Protein AF-A0A431PQ21-F1 (afdb_monomer_lite)

Radius of gyration: 21.69 Å; chains: 1; bounding box: 50×65×36 Å

pLDDT: mean 80.47, std 21.59, range [37.47, 98.25]

Sequence (126 aa):
MAEKSHTPTRRAALACLAATPVAGLPALAGAVAGQSPVALAIARHMTAKAAIEEYPGDDDLPEHLVDAESGALIELAQTPCADDAEFFTKLNYMIRDHKRAFGPFWASTGAEEILTAAELHLRGGA

Foldseek 3Di:
DDDDDDDDDPPVVPPVPPPDPPPDDPPPPCPPPDDAQLNVLLVQLVVLVVVQVPPPDPDDDDPVSVCSNVVSLLSNLQREDPDVVSLVVSLVSLLVVLCVVQPPCSVVDDSVSSVSSVVRDVVVDD

Secondary structure (DSSP, 8-state):
---------GGGGGSSSS-S-------S----TT--HHHHHHHHHHHHHHHHHT---SSPPPHHHHHHHHHHHHHHHHSPPSSHHHHHHHHHHHHHHHHHHHGGGTTTS--HHHHHHHHHHHHT--

Structure (mmCIF, N/CA/C/O backbone):
data_AF-A0A431PQ21-F1
#
_entry.id   AF-A0A431PQ21-F1
#
loop_
_atom_site.group_PDB
_atom_site.id
_atom_site.type_symbol
_atom_site.label_atom_id
_atom_site.label_alt_id
_atom_site.label_comp_id
_atom_site.label_asym_id
_atom_site.label_entity_id
_atom_site.label_seq_id
_atom_site.pdbx_PDB_ins_code
_atom_site.Cartn_x
_atom_site.Cartn_y
_atom_site.Cartn_z
_atom_site.occupancy
_atom_site.B_iso_or_equiv
_atom_site.auth_seq_id
_atom_site.auth_comp_id
_atom_site.auth_asym_id
_atom_site.auth_atom_id
_atom_site.pdbx_PDB_model_num
ATOM 1 N N . MET A 1 1 ? 31.939 -55.516 12.578 1.00 44.66 1 MET A N 1
ATOM 2 C CA . MET A 1 1 ? 31.466 -54.182 12.998 1.00 44.66 1 MET A CA 1
ATOM 3 C C . MET A 1 1 ? 32.067 -53.140 12.069 1.00 44.66 1 MET A C 1
ATOM 5 O O . MET A 1 1 ? 33.273 -52.957 12.107 1.00 44.66 1 MET A O 1
ATOM 9 N N . ALA A 1 2 ? 31.245 -52.552 11.199 1.00 39.22 2 ALA A N 1
ATOM 10 C CA . ALA A 1 2 ? 31.508 -51.317 10.456 1.00 39.22 2 ALA A CA 1
ATOM 11 C C . ALA A 1 2 ? 30.175 -50.902 9.810 1.00 39.22 2 ALA A C 1
ATOM 13 O O . ALA A 1 2 ? 29.736 -51.501 8.829 1.00 39.22 2 ALA A O 1
ATOM 14 N N . GLU A 1 3 ? 29.489 -49.953 10.436 1.00 39.16 3 GLU A N 1
ATOM 15 C CA . GLU A 1 3 ? 28.202 -49.415 10.001 1.00 39.16 3 GLU A CA 1
ATOM 16 C C . GLU A 1 3 ? 28.455 -48.361 8.912 1.00 39.16 3 GLU A C 1
ATOM 18 O O . GLU A 1 3 ? 29.202 -47.404 9.120 1.00 39.16 3 GLU A O 1
ATOM 23 N N . LYS A 1 4 ? 27.910 -48.569 7.708 1.00 44.44 4 LYS A N 1
ATOM 24 C CA . LYS A 1 4 ? 28.032 -47.613 6.600 1.00 44.44 4 LYS A CA 1
ATOM 25 C C . LYS A 1 4 ? 26.944 -46.551 6.749 1.00 44.44 4 LYS A C 1
ATOM 27 O O . LYS A 1 4 ? 25.771 -46.824 6.519 1.00 44.44 4 LYS A O 1
ATOM 32 N N . SER A 1 5 ? 27.356 -45.343 7.124 1.00 48.12 5 SER A N 1
ATOM 33 C CA . SER A 1 5 ? 26.510 -44.148 7.136 1.00 48.12 5 SER A CA 1
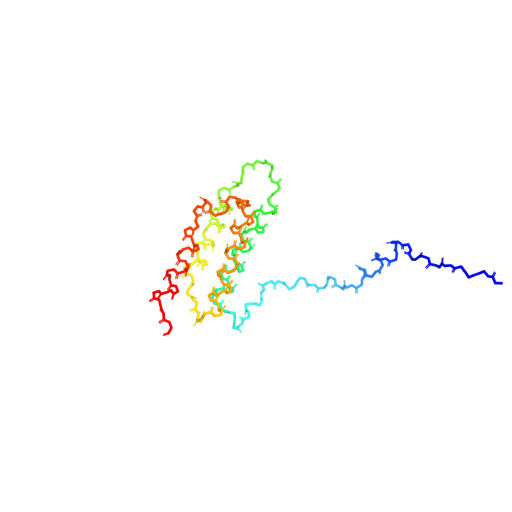ATOM 34 C C . SER A 1 5 ? 26.069 -43.802 5.709 1.00 48.12 5 SER A C 1
ATOM 36 O O . SER A 1 5 ? 26.893 -43.460 4.859 1.00 48.12 5 SER A O 1
ATOM 38 N N . HIS A 1 6 ? 24.772 -43.921 5.425 1.00 52.22 6 HIS A N 1
ATOM 39 C CA . HIS A 1 6 ? 24.176 -43.466 4.172 1.00 52.22 6 HIS A CA 1
ATOM 40 C C . HIS A 1 6 ? 23.804 -41.987 4.298 1.00 52.22 6 HIS A C 1
ATOM 42 O O . HIS A 1 6 ? 22.760 -41.637 4.840 1.00 52.22 6 HIS A O 1
ATOM 48 N N . THR A 1 7 ? 24.660 -41.105 3.785 1.00 52.56 7 THR A N 1
ATOM 49 C CA . THR A 1 7 ? 24.351 -39.680 3.608 1.00 52.56 7 THR A CA 1
ATOM 50 C C . THR A 1 7 ? 23.429 -39.508 2.392 1.00 52.56 7 THR A C 1
ATOM 52 O O . THR A 1 7 ? 23.865 -39.785 1.270 1.00 52.56 7 THR A O 1
ATOM 55 N N . PRO A 1 8 ? 22.172 -39.049 2.538 1.00 49.69 8 PRO A N 1
ATOM 56 C CA . PRO A 1 8 ? 21.321 -38.804 1.382 1.00 49.69 8 PRO A CA 1
ATOM 57 C C . PRO A 1 8 ? 21.826 -37.570 0.619 1.00 49.69 8 PRO A C 1
ATOM 59 O O . PRO A 1 8 ? 21.823 -36.442 1.107 1.00 49.69 8 PRO A O 1
ATOM 62 N N . THR A 1 9 ? 22.311 -37.806 -0.599 1.00 58.38 9 THR A N 1
ATOM 63 C CA . THR A 1 9 ? 22.808 -36.783 -1.527 1.00 58.38 9 THR A CA 1
ATOM 64 C C . THR A 1 9 ? 21.637 -35.982 -2.115 1.00 58.38 9 THR A C 1
ATOM 66 O O . THR A 1 9 ? 20.601 -36.552 -2.457 1.00 58.38 9 THR A O 1
ATOM 69 N N . ARG A 1 10 ? 21.820 -34.663 -2.296 1.00 54.25 10 ARG A N 1
ATOM 70 C CA . ARG A 1 10 ? 20.839 -33.641 -2.751 1.00 54.25 10 ARG A CA 1
ATOM 71 C C . ARG A 1 10 ? 20.020 -33.938 -4.028 1.00 54.25 10 ARG A C 1
ATOM 73 O O . ARG A 1 10 ? 19.153 -33.146 -4.375 1.00 54.25 10 ARG A O 1
ATOM 80 N N . ARG A 1 11 ? 20.238 -35.054 -4.727 1.00 49.94 11 ARG A N 1
ATOM 81 C CA . ARG A 1 11 ? 19.465 -35.448 -5.921 1.00 49.94 11 ARG A CA 1
ATOM 82 C C . ARG A 1 11 ? 18.116 -36.107 -5.618 1.00 49.94 11 ARG A C 1
ATOM 84 O O . ARG A 1 11 ? 17.268 -36.125 -6.500 1.00 49.94 11 ARG A O 1
ATOM 91 N N . ALA A 1 12 ? 17.877 -36.583 -4.395 1.00 46.97 12 ALA A N 1
ATOM 92 C CA . ALA A 1 12 ? 16.577 -37.157 -4.023 1.00 46.97 12 ALA A CA 1
ATOM 93 C C . ALA A 1 12 ? 15.478 -36.100 -3.771 1.00 46.97 12 ALA A C 1
ATOM 95 O O . ALA A 1 12 ? 14.300 -36.434 -3.772 1.00 46.97 12 ALA A O 1
ATOM 96 N N . ALA A 1 13 ? 15.836 -34.820 -3.607 1.00 49.44 13 ALA A N 1
ATOM 97 C CA . ALA A 1 13 ? 14.868 -33.748 -3.351 1.00 49.44 13 ALA A CA 1
ATOM 98 C C . ALA A 1 13 ? 14.146 -33.231 -4.616 1.00 49.44 13 ALA A C 1
ATOM 100 O O . ALA A 1 13 ? 13.179 -32.488 -4.499 1.00 49.44 13 ALA A O 1
ATOM 101 N N . LEU A 1 14 ? 14.582 -33.625 -5.820 1.00 49.00 14 LEU A N 1
ATOM 102 C CA . LEU A 1 14 ? 14.022 -33.140 -7.093 1.00 49.00 14 LEU A CA 1
ATOM 103 C C . LEU A 1 14 ? 12.989 -34.085 -7.733 1.00 49.00 14 LEU A C 1
ATOM 105 O O . LEU A 1 14 ? 12.389 -33.727 -8.740 1.00 49.00 14 LEU A O 1
ATOM 109 N N . ALA A 1 15 ? 12.737 -35.263 -7.155 1.00 45.78 15 ALA A N 1
ATOM 110 C CA . ALA A 1 15 ? 11.798 -36.243 -7.716 1.00 45.78 15 ALA A CA 1
ATOM 111 C C . ALA A 1 15 ? 10.372 -36.180 -7.122 1.00 45.78 15 ALA A C 1
ATOM 113 O O . ALA A 1 15 ? 9.486 -36.868 -7.615 1.00 45.78 15 ALA A O 1
ATOM 114 N N . CYS A 1 16 ? 10.118 -35.328 -6.119 1.00 42.50 16 CYS A N 1
ATOM 115 C CA . CYS A 1 16 ? 8.773 -35.104 -5.557 1.00 42.50 16 CYS A CA 1
ATOM 116 C C . CYS A 1 16 ? 8.068 -33.842 -6.095 1.00 42.50 16 CYS A C 1
ATOM 118 O O . CYS A 1 16 ? 7.057 -33.425 -5.542 1.00 42.50 16 CYS A O 1
ATOM 120 N N . LEU A 1 17 ? 8.574 -33.241 -7.176 1.00 47.19 17 LEU A N 1
ATOM 121 C CA . LEU A 1 17 ? 8.002 -32.044 -7.818 1.00 47.19 17 LEU A CA 1
ATOM 122 C C . LEU A 1 17 ? 7.435 -32.321 -9.222 1.00 47.19 17 LEU A C 1
ATOM 124 O O . LEU A 1 17 ? 7.222 -31.397 -9.997 1.00 47.19 17 LEU A O 1
ATOM 128 N N . ALA A 1 18 ? 7.193 -33.591 -9.563 1.00 49.28 18 ALA A N 1
ATOM 129 C CA . ALA A 1 18 ? 6.759 -34.006 -10.901 1.00 49.28 18 ALA A CA 1
ATOM 130 C C . ALA A 1 18 ? 5.460 -34.836 -10.906 1.00 49.28 18 ALA A C 1
ATOM 132 O O . ALA A 1 18 ? 5.265 -35.670 -11.786 1.00 49.28 18 ALA A O 1
ATOM 133 N N . ALA A 1 19 ? 4.570 -34.632 -9.927 1.00 46.91 19 ALA A N 1
ATOM 134 C CA . ALA A 1 19 ? 3.270 -35.313 -9.896 1.00 46.91 19 ALA A CA 1
ATOM 135 C C . ALA A 1 19 ? 2.135 -34.500 -9.246 1.00 46.91 19 ALA A C 1
ATOM 137 O O . ALA A 1 19 ? 1.186 -35.080 -8.721 1.00 46.91 19 ALA A O 1
ATOM 138 N N . THR A 1 20 ? 2.187 -33.167 -9.296 1.00 47.25 20 THR A N 1
ATOM 139 C CA . THR A 1 20 ? 0.963 -32.369 -9.165 1.00 47.25 20 THR A CA 1
ATOM 140 C C . THR A 1 20 ? 0.465 -32.057 -10.572 1.00 47.25 20 THR A C 1
ATOM 142 O O . THR A 1 20 ? 1.227 -31.535 -11.389 1.00 47.25 20 THR A O 1
ATOM 145 N N . PRO A 1 21 ? -0.780 -32.412 -10.920 1.00 43.84 21 PRO A N 1
ATOM 146 C CA . PRO A 1 21 ? -1.319 -32.015 -12.203 1.00 43.84 21 PRO A CA 1
ATOM 147 C C . PRO A 1 21 ? -1.356 -30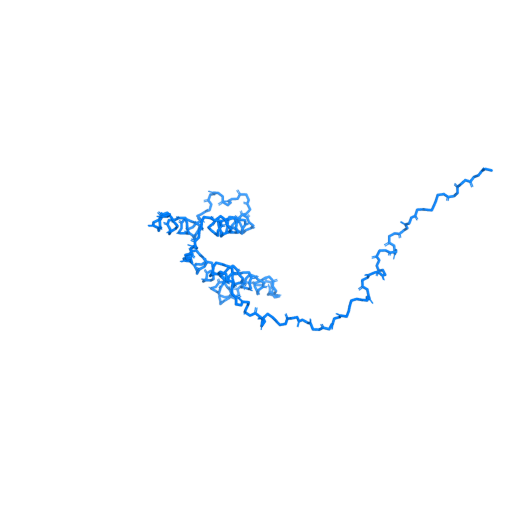.485 -12.236 1.00 43.84 21 PRO A C 1
ATOM 149 O O . PRO A 1 21 ? -2.036 -29.856 -11.427 1.00 43.84 21 PRO A O 1
ATOM 152 N N . VAL A 1 22 ? -0.654 -29.889 -13.203 1.00 50.69 22 VAL A N 1
ATOM 153 C CA . VAL A 1 22 ? -0.943 -28.544 -13.726 1.00 50.69 22 VAL A CA 1
ATOM 154 C C . VAL A 1 22 ? -2.264 -28.650 -14.501 1.00 50.69 22 VAL A C 1
ATOM 156 O O . VAL A 1 22 ? -2.332 -28.526 -15.718 1.00 50.69 22 VAL A O 1
ATOM 159 N N . ALA A 1 23 ? -3.324 -29.007 -13.780 1.00 45.34 23 ALA A N 1
ATOM 160 C CA . ALA A 1 23 ? -4.694 -29.011 -14.242 1.00 45.34 23 ALA A CA 1
ATOM 161 C C . ALA A 1 23 ? -5.333 -27.751 -13.671 1.00 45.34 23 ALA A C 1
ATOM 163 O O . ALA A 1 23 ? -5.793 -27.735 -12.534 1.00 45.34 23 ALA A O 1
ATOM 164 N N . GLY A 1 24 ? -5.305 -26.697 -14.483 1.00 37.47 24 GLY A N 1
ATOM 165 C CA . GLY A 1 24 ? -6.003 -25.453 -14.216 1.00 37.47 24 GLY A CA 1
ATOM 166 C C . GLY A 1 24 ? -5.283 -24.576 -13.205 1.00 37.47 24 GLY A C 1
ATOM 167 O O . GLY A 1 24 ? -5.420 -24.744 -11.998 1.00 37.47 24 GLY A O 1
ATOM 168 N N . LEU A 1 25 ? -4.618 -23.538 -13.712 1.00 38.72 25 LEU A N 1
ATOM 169 C CA . LEU A 1 25 ? -4.730 -22.234 -13.066 1.00 38.72 25 LEU A CA 1
ATOM 170 C C . LEU A 1 25 ? -6.194 -22.084 -12.616 1.00 38.72 25 LEU A C 1
ATOM 172 O O . LEU A 1 25 ? -7.075 -22.120 -13.486 1.00 38.72 25 LEU A O 1
ATOM 176 N N . PRO A 1 26 ? -6.506 -21.917 -11.320 1.00 45.03 26 PRO A N 1
ATOM 177 C CA . PRO A 1 26 ? -7.705 -21.181 -11.024 1.00 45.03 26 PRO A CA 1
ATOM 178 C C . PRO A 1 26 ? -7.400 -19.798 -11.586 1.00 45.03 26 PRO A C 1
ATOM 180 O O . PRO A 1 26 ? -6.628 -19.026 -11.019 1.00 45.03 26 PRO A O 1
ATOM 183 N N . ALA A 1 27 ? -7.965 -19.518 -12.760 1.00 49.22 27 ALA A N 1
ATOM 184 C CA . ALA A 1 27 ? -8.332 -18.166 -13.100 1.00 49.22 27 ALA A CA 1
ATOM 185 C C . ALA A 1 27 ? -8.819 -17.522 -11.799 1.00 49.22 27 ALA A C 1
ATOM 187 O O . ALA A 1 27 ? -9.658 -18.104 -11.102 1.00 49.22 27 ALA A O 1
ATOM 188 N N . LEU A 1 28 ? -8.246 -16.375 -11.445 1.00 48.94 28 LEU A N 1
ATOM 189 C CA . LEU A 1 28 ? -8.727 -15.470 -10.405 1.00 48.94 28 LEU A CA 1
ATOM 190 C C . LEU A 1 28 ? -10.126 -14.953 -10.803 1.00 48.94 28 LEU A C 1
ATOM 192 O O . LEU A 1 28 ? -10.348 -13.774 -11.029 1.00 48.94 28 LEU A O 1
ATOM 196 N N . ALA A 1 29 ? -11.067 -15.875 -10.967 1.00 45.31 29 ALA A N 1
ATOM 197 C CA . ALA A 1 29 ? -12.440 -15.718 -11.411 1.00 45.31 29 ALA A CA 1
ATOM 198 C C . ALA A 1 29 ? -13.383 -16.375 -10.390 1.00 45.31 29 ALA A C 1
ATOM 200 O O . ALA A 1 29 ? -14.493 -16.788 -10.703 1.00 45.31 29 ALA A O 1
ATOM 201 N N . GLY A 1 30 ? -12.924 -16.473 -9.143 1.00 40.12 30 GLY A N 1
ATOM 202 C CA . GLY A 1 30 ? -13.779 -16.529 -7.976 1.00 40.12 30 GLY A CA 1
ATOM 203 C C . GLY A 1 30 ? -13.626 -15.203 -7.255 1.00 40.12 30 GLY A C 1
ATOM 204 O O . GLY A 1 30 ? -12.817 -15.102 -6.337 1.00 40.12 30 GLY A O 1
ATOM 205 N N . ALA A 1 31 ? -14.381 -14.182 -7.665 1.00 47.97 31 ALA A N 1
ATOM 206 C CA . ALA A 1 31 ? -14.742 -13.125 -6.733 1.00 47.97 31 ALA A CA 1
ATOM 207 C C . ALA A 1 31 ? -15.507 -13.829 -5.606 1.00 47.97 31 ALA A C 1
ATOM 209 O O . ALA A 1 31 ? -16.685 -14.154 -5.739 1.00 47.97 31 ALA A O 1
ATOM 210 N N . VAL A 1 32 ? -14.778 -14.210 -4.557 1.00 49.09 32 VAL A N 1
ATOM 211 C CA . VAL A 1 32 ? -15.338 -14.857 -3.378 1.00 49.09 32 VAL A CA 1
ATOM 212 C C . VAL A 1 32 ? -16.351 -13.874 -2.814 1.0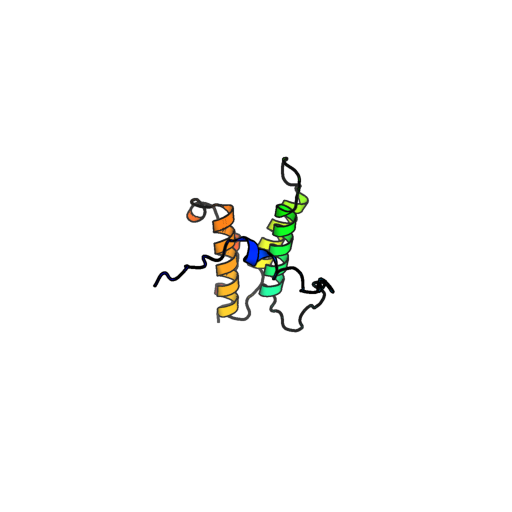0 49.09 32 VAL A C 1
ATOM 214 O O . VAL A 1 32 ? -15.985 -12.795 -2.346 1.00 49.09 32 VAL A O 1
ATOM 217 N N . ALA A 1 33 ? -17.630 -14.234 -2.896 1.00 44.00 33 ALA A N 1
ATOM 218 C CA . ALA A 1 33 ? -18.676 -13.563 -2.147 1.00 44.00 33 ALA A CA 1
ATOM 219 C C . ALA A 1 33 ? -18.242 -13.553 -0.670 1.00 44.00 33 ALA A C 1
ATOM 221 O O . ALA A 1 33 ? -18.144 -14.613 -0.054 1.00 44.00 33 ALA A O 1
ATOM 222 N N . GLY A 1 34 ? -17.891 -12.375 -0.145 1.00 62.31 34 GLY A N 1
ATOM 223 C CA . GLY A 1 34 ? -17.369 -12.209 1.216 1.00 62.31 34 GLY A CA 1
ATOM 224 C C . GLY A 1 34 ? -15.940 -11.669 1.339 1.00 62.31 34 GLY A C 1
ATOM 225 O O . GLY A 1 34 ? -15.469 -11.532 2.464 1.00 62.31 34 GLY A O 1
ATOM 226 N N . GLN A 1 35 ? -15.239 -11.342 0.246 1.00 76.06 35 GLN A N 1
ATOM 227 C CA . GLN A 1 35 ? -13.988 -10.580 0.369 1.00 76.06 35 GLN A CA 1
ATOM 228 C C . GLN A 1 35 ? -14.275 -9.138 0.774 1.00 76.06 35 GLN A C 1
ATOM 230 O O . GLN A 1 35 ? -15.133 -8.471 0.193 1.00 76.06 35 GLN A O 1
ATOM 235 N N . SER A 1 36 ? -13.543 -8.673 1.780 1.00 91.12 36 SER A N 1
ATOM 236 C CA . SER A 1 36 ? -13.663 -7.307 2.254 1.00 91.12 36 SER A CA 1
ATOM 237 C C . SER A 1 36 ? -13.122 -6.317 1.208 1.00 91.12 36 SER A C 1
ATOM 239 O O . SER A 1 36 ? -12.254 -6.683 0.402 1.00 91.12 36 SER A O 1
ATOM 241 N N . PRO A 1 37 ? -13.610 -5.063 1.185 1.00 94.00 37 PRO A N 1
ATOM 242 C CA . PRO A 1 37 ? -13.121 -4.050 0.253 1.00 94.00 37 PRO A CA 1
ATOM 243 C C . PRO A 1 37 ? -11.599 -3.867 0.313 1.00 94.00 37 PRO A C 1
ATOM 245 O O . PRO A 1 37 ? -10.957 -3.768 -0.732 1.00 94.00 37 PRO A O 1
ATOM 248 N N . VAL A 1 38 ? -11.001 -3.908 1.511 1.00 95.94 38 VAL A N 1
ATOM 249 C CA . VAL A 1 38 ? -9.542 -3.793 1.669 1.00 95.94 38 VAL A CA 1
ATOM 250 C C . VAL A 1 38 ? -8.823 -4.985 1.047 1.00 95.94 38 VAL A C 1
ATOM 252 O O . VAL A 1 38 ? -7.810 -4.794 0.379 1.00 95.94 38 VAL A O 1
ATOM 255 N N . ALA A 1 39 ? -9.332 -6.210 1.211 1.00 96.06 39 ALA A N 1
ATOM 256 C CA . ALA A 1 39 ? -8.712 -7.390 0.608 1.00 96.06 39 ALA A CA 1
ATOM 257 C C . ALA A 1 39 ? -8.672 -7.291 -0.927 1.00 96.06 39 ALA A C 1
ATOM 259 O O . ALA A 1 39 ? -7.658 -7.624 -1.544 1.00 96.06 39 ALA A O 1
ATOM 260 N N . LEU A 1 40 ? -9.744 -6.774 -1.538 1.00 96.00 40 LEU A N 1
ATOM 261 C CA . LEU A 1 40 ? -9.802 -6.528 -2.980 1.00 96.00 40 LEU A CA 1
ATOM 262 C C . LEU A 1 40 ? -8.818 -5.436 -3.418 1.00 96.00 40 LEU A C 1
ATOM 264 O O . LEU A 1 40 ? -8.120 -5.615 -4.416 1.00 96.00 40 LEU A O 1
ATOM 268 N N . ALA A 1 41 ? -8.721 -4.336 -2.669 1.00 97.56 41 ALA A N 1
ATOM 269 C CA . ALA A 1 41 ? -7.785 -3.255 -2.971 1.00 97.56 41 ALA A CA 1
ATOM 270 C C . ALA A 1 41 ? -6.315 -3.703 -2.841 1.00 97.56 41 ALA A C 1
ATOM 272 O O . ALA A 1 41 ? -5.496 -3.403 -3.709 1.00 97.56 41 ALA A O 1
ATOM 273 N N . ILE A 1 42 ? -5.987 -4.516 -1.827 1.00 97.88 42 ILE A N 1
ATOM 274 C CA . ILE A 1 42 ? -4.658 -5.135 -1.691 1.00 97.88 42 ILE A CA 1
ATOM 275 C C . ILE A 1 42 ? -4.355 -6.018 -2.905 1.00 97.88 42 ILE A C 1
ATOM 277 O O . ILE A 1 42 ? -3.271 -5.924 -3.477 1.00 97.88 42 ILE A O 1
ATOM 281 N N . ALA A 1 43 ? -5.303 -6.860 -3.328 1.00 97.38 43 ALA A N 1
ATOM 282 C CA . ALA A 1 43 ? -5.108 -7.738 -4.480 1.00 97.38 43 ALA A CA 1
ATOM 283 C C . ALA A 1 43 ? -4.854 -6.951 -5.780 1.00 97.38 43 ALA A C 1
ATOM 285 O O . ALA A 1 43 ? -3.997 -7.342 -6.578 1.00 97.38 43 ALA A O 1
ATOM 286 N N . ARG A 1 44 ? -5.550 -5.823 -5.979 1.00 97.25 44 ARG A N 1
ATOM 287 C CA . ARG A 1 44 ? -5.322 -4.915 -7.117 1.00 97.25 44 ARG A CA 1
ATOM 288 C C . ARG A 1 44 ? -3.921 -4.323 -7.091 1.00 97.25 44 ARG A C 1
ATOM 290 O O . ARG A 1 44 ? -3.208 -4.439 -8.084 1.00 97.25 44 ARG A O 1
ATOM 297 N N . HIS A 1 45 ? -3.502 -3.780 -5.951 1.00 98.19 45 HIS A N 1
ATOM 298 C CA . HIS A 1 45 ? -2.161 -3.223 -5.803 1.00 98.19 45 HIS A CA 1
ATOM 299 C C . HIS A 1 45 ? -1.074 -4.283 -6.041 1.00 98.19 45 HIS A C 1
ATOM 301 O O . HIS A 1 45 ? -0.158 -4.068 -6.828 1.00 98.19 45 HIS A O 1
ATOM 307 N N . MET A 1 46 ? -1.221 -5.487 -5.474 1.00 97.56 46 MET A N 1
ATOM 308 C CA . MET A 1 46 ? -0.295 -6.599 -5.735 1.00 97.56 46 MET A CA 1
ATOM 309 C C . MET A 1 46 ? -0.225 -6.984 -7.217 1.00 97.56 46 MET A C 1
ATOM 311 O O . MET A 1 46 ? 0.853 -7.303 -7.710 1.00 97.56 46 MET A O 1
ATOM 315 N N . THR A 1 47 ? -1.354 -6.946 -7.926 1.00 97.50 47 THR A N 1
ATOM 316 C CA . THR A 1 47 ? -1.404 -7.244 -9.364 1.00 97.50 47 THR A CA 1
ATOM 317 C C . THR A 1 47 ? -0.671 -6.176 -10.177 1.00 97.50 47 THR A C 1
ATOM 319 O O . THR A 1 47 ? 0.107 -6.519 -11.063 1.00 97.50 47 THR A O 1
ATOM 322 N N . ALA A 1 48 ? -0.856 -4.894 -9.848 1.00 95.38 48 ALA A N 1
ATOM 323 C CA . ALA A 1 48 ? -0.128 -3.801 -10.493 1.00 95.38 48 ALA A CA 1
ATOM 324 C C . ALA A 1 48 ? 1.391 -3.918 -10.265 1.00 95.38 48 ALA A C 1
ATOM 326 O O . ALA A 1 48 ? 2.174 -3.789 -11.203 1.00 95.38 48 ALA A O 1
ATOM 327 N N . LYS A 1 49 ? 1.814 -4.279 -9.046 1.00 95.31 49 LYS A N 1
ATOM 328 C CA . LYS A 1 49 ? 3.230 -4.532 -8.740 1.00 95.31 49 LYS A CA 1
ATOM 329 C C . LYS A 1 49 ? 3.805 -5.723 -9.493 1.00 95.31 49 LYS A C 1
ATOM 331 O O . LYS A 1 49 ? 4.933 -5.643 -9.962 1.00 95.31 49 LYS A O 1
ATOM 336 N N . ALA A 1 50 ? 3.046 -6.808 -9.624 1.00 95.56 50 ALA A N 1
ATOM 337 C CA . ALA A 1 50 ? 3.479 -7.960 -10.408 1.00 95.56 50 ALA A CA 1
ATOM 338 C C . ALA A 1 50 ? 3.697 -7.579 -11.881 1.00 95.56 50 ALA A C 1
ATOM 340 O O . ALA A 1 50 ? 4.689 -7.992 -12.467 1.00 95.56 50 ALA A O 1
ATOM 341 N N . ALA A 1 51 ? 2.841 -6.723 -12.449 1.00 94.56 51 ALA A N 1
ATOM 342 C CA . ALA A 1 51 ? 3.024 -6.226 -13.812 1.00 94.56 51 ALA A CA 1
ATOM 343 C C . ALA A 1 51 ? 4.317 -5.402 -13.978 1.00 94.56 51 ALA A C 1
ATOM 345 O O . ALA A 1 51 ? 4.974 -5.506 -15.011 1.00 94.56 51 ALA A O 1
ATOM 346 N N . ILE A 1 52 ? 4.707 -4.623 -12.961 1.00 93.56 52 ILE A N 1
ATOM 347 C CA . ILE A 1 52 ? 6.006 -3.932 -12.932 1.00 93.56 52 ILE A CA 1
ATOM 348 C C . ILE A 1 52 ? 7.160 -4.938 -12.827 1.00 93.56 52 ILE A C 1
ATOM 350 O O . ILE A 1 52 ? 8.134 -4.824 -13.562 1.00 93.56 52 ILE A O 1
ATOM 354 N N . GLU A 1 53 ? 7.068 -5.925 -11.931 1.00 91.75 53 GLU A N 1
ATOM 355 C CA . GLU A 1 53 ? 8.122 -6.932 -11.727 1.00 91.75 53 GLU A CA 1
ATOM 356 C C . GLU A 1 53 ? 8.332 -7.839 -12.955 1.00 91.75 53 GLU A C 1
ATOM 358 O O . GLU A 1 53 ? 9.449 -8.286 -13.207 1.00 91.75 53 GLU A O 1
ATOM 363 N N . GLU A 1 54 ? 7.274 -8.111 -13.721 1.00 93.31 54 GLU A N 1
ATOM 364 C CA . GLU A 1 54 ? 7.319 -8.901 -14.957 1.00 93.31 54 GLU A CA 1
ATOM 365 C C . GLU A 1 54 ? 7.794 -8.099 -16.177 1.00 93.31 54 GLU A C 1
ATOM 367 O O . GLU A 1 54 ? 8.074 -8.697 -17.221 1.00 93.31 54 GLU A O 1
ATOM 372 N N . TYR A 1 55 ? 7.887 -6.768 -16.076 1.00 91.38 55 TYR A N 1
ATOM 373 C CA . TYR A 1 55 ? 8.305 -5.929 -17.192 1.00 91.38 55 TYR A CA 1
ATOM 374 C C . TYR A 1 55 ? 9.760 -6.254 -17.584 1.00 91.38 55 TYR A C 1
ATOM 376 O O . TYR A 1 55 ? 10.673 -6.062 -16.782 1.00 91.38 55 TYR A O 1
ATOM 384 N N . PRO A 1 56 ? 10.010 -6.736 -18.817 1.00 87.75 56 PRO A N 1
ATOM 385 C CA . PRO A 1 56 ? 11.323 -7.241 -19.218 1.00 87.75 56 PRO A CA 1
ATOM 386 C C . PRO A 1 56 ? 12.292 -6.138 -19.671 1.00 87.75 56 PRO A C 1
ATOM 388 O O . PRO A 1 56 ? 13.367 -6.457 -20.173 1.00 87.75 56 PRO A O 1
ATOM 391 N N . GLY A 1 57 ? 11.890 -4.866 -19.607 1.00 81.75 57 GLY A N 1
ATOM 392 C CA . GLY A 1 57 ? 12.708 -3.761 -20.092 1.00 81.75 57 GLY A CA 1
ATOM 393 C C . GLY A 1 57 ? 13.790 -3.373 -19.091 1.00 81.75 57 GLY A C 1
ATOM 394 O O . GLY A 1 57 ? 13.506 -3.182 -17.913 1.00 81.75 57 GLY A O 1
ATOM 395 N N . ASP A 1 58 ? 15.012 -3.209 -19.594 1.00 72.56 58 ASP A N 1
ATOM 396 C CA . ASP A 1 58 ? 16.142 -2.640 -18.846 1.00 72.56 58 ASP A CA 1
ATOM 397 C C . ASP A 1 58 ? 16.101 -1.090 -18.808 1.00 72.56 58 ASP A C 1
ATOM 399 O O . ASP A 1 58 ? 16.929 -0.464 -18.145 1.00 72.56 58 ASP A O 1
ATOM 403 N N . ASP A 1 59 ? 15.153 -0.481 -19.534 1.00 79.50 59 ASP A N 1
ATOM 404 C CA . ASP A 1 59 ? 14.903 0.965 -19.621 1.00 79.50 59 ASP A CA 1
ATOM 405 C C . ASP A 1 59 ? 13.923 1.457 -18.532 1.00 79.50 59 ASP A C 1
ATOM 407 O O . ASP A 1 59 ? 13.407 0.678 -17.727 1.00 79.50 59 ASP A O 1
ATOM 411 N N . ASP A 1 60 ? 13.631 2.764 -18.531 1.00 87.44 60 ASP A N 1
ATOM 412 C CA . ASP A 1 60 ? 12.620 3.375 -17.663 1.00 87.44 60 ASP A CA 1
ATOM 413 C C . ASP A 1 60 ? 11.274 2.629 -17.729 1.00 87.44 60 ASP A C 1
ATOM 415 O O . ASP A 1 60 ? 10.801 2.223 -18.799 1.00 87.44 60 ASP A O 1
ATOM 419 N N . LEU A 1 61 ? 10.632 2.473 -16.566 1.00 89.75 61 LEU A N 1
ATOM 420 C CA . LEU A 1 61 ? 9.321 1.836 -16.477 1.00 89.75 61 LEU A CA 1
ATOM 421 C C . LEU A 1 61 ? 8.288 2.624 -17.299 1.00 89.75 61 LEU A C 1
ATOM 423 O O . LEU A 1 61 ? 8.198 3.846 -17.153 1.00 89.75 61 LEU A O 1
ATOM 427 N N . PRO A 1 62 ? 7.462 1.948 -18.121 1.00 92.88 62 PRO A N 1
ATOM 428 C CA . PRO A 1 62 ? 6.363 2.591 -18.818 1.00 92.88 62 PRO A CA 1
ATOM 429 C C . PRO A 1 62 ? 5.448 3.336 -17.845 1.00 92.88 62 PRO A C 1
ATOM 431 O O . PRO A 1 62 ? 4.974 2.753 -16.870 1.00 92.88 62 PRO A O 1
ATOM 434 N N . GLU A 1 63 ? 5.145 4.596 -18.159 1.00 93.94 63 GLU A N 1
ATOM 435 C CA . GLU A 1 63 ? 4.346 5.495 -17.311 1.00 93.94 63 GLU A CA 1
ATOM 436 C C . GLU A 1 63 ? 3.031 4.848 -16.853 1.00 93.94 63 GLU A C 1
ATOM 438 O O . GLU A 1 63 ? 2.733 4.820 -15.667 1.00 93.94 63 GLU A O 1
ATOM 443 N N . HIS A 1 64 ? 2.312 4.185 -17.762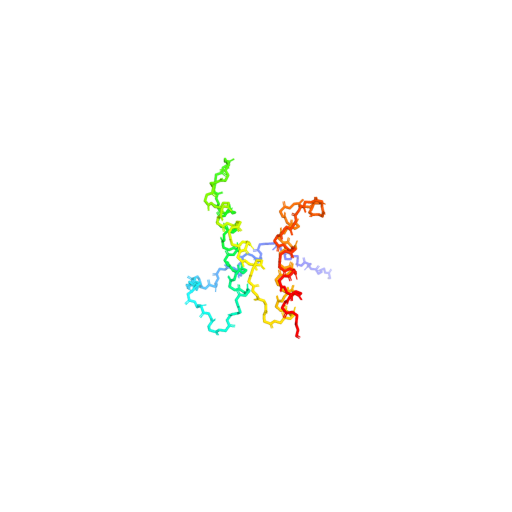 1.00 94.00 64 HIS A N 1
ATOM 444 C CA . HIS A 1 64 ? 1.048 3.517 -17.440 1.00 94.00 64 HIS A CA 1
ATOM 445 C C . HIS A 1 64 ? 1.156 2.399 -16.385 1.00 94.00 64 HIS A C 1
ATOM 447 O O . HIS A 1 64 ? 0.158 2.094 -15.736 1.00 94.00 64 HIS A O 1
ATOM 453 N N . LEU A 1 65 ? 2.321 1.757 -16.221 1.00 94.50 65 LEU A N 1
ATOM 454 C CA . LEU A 1 65 ? 2.530 0.754 -15.169 1.00 94.50 65 LEU A CA 1
ATOM 455 C C . LEU A 1 65 ? 2.743 1.427 -13.814 1.00 94.50 65 LEU A C 1
ATOM 457 O O . LEU A 1 65 ? 2.190 0.974 -12.813 1.00 94.50 65 LEU A O 1
ATOM 461 N N . VAL A 1 66 ? 3.505 2.523 -13.801 1.00 94.19 66 VAL A N 1
ATOM 462 C CA . VAL A 1 66 ? 3.723 3.346 -12.607 1.00 94.19 66 VAL A CA 1
ATOM 463 C C . VAL A 1 66 ? 2.401 3.968 -12.155 1.00 94.19 66 VAL A C 1
ATOM 465 O O . VAL A 1 66 ? 2.024 3.821 -10.996 1.00 94.19 66 VAL A O 1
ATOM 468 N N . ASP A 1 67 ? 1.642 4.553 -13.081 1.00 95.94 67 ASP A N 1
ATOM 469 C CA . ASP A 1 67 ? 0.320 5.124 -12.816 1.00 95.94 67 ASP A CA 1
ATOM 470 C C . ASP A 1 67 ? -0.668 4.078 -12.292 1.00 95.94 67 ASP A C 1
ATOM 472 O O . ASP A 1 67 ? -1.455 4.360 -11.388 1.00 95.94 67 ASP A O 1
ATOM 476 N N . ALA A 1 68 ? -0.639 2.859 -12.841 1.00 96.56 68 ALA A N 1
ATOM 477 C CA . ALA A 1 68 ? -1.506 1.778 -12.382 1.00 96.56 68 ALA A CA 1
ATOM 478 C C . ALA A 1 68 ? -1.173 1.341 -10.948 1.00 96.56 68 ALA A C 1
ATOM 480 O O . ALA A 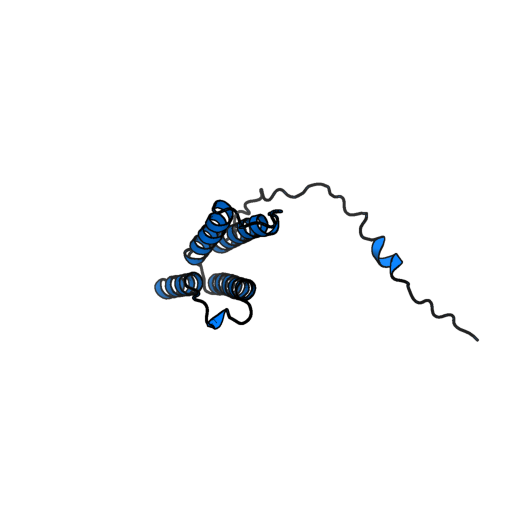1 68 ? -2.086 1.094 -10.158 1.00 96.56 68 ALA A O 1
ATOM 481 N N . GLU A 1 69 ? 0.112 1.251 -10.598 1.00 97.19 69 GLU A N 1
ATOM 482 C CA . GLU A 1 69 ? 0.544 0.904 -9.242 1.00 97.19 69 GLU A CA 1
ATOM 483 C C . GLU A 1 69 ? 0.220 2.014 -8.245 1.00 97.19 69 GLU A C 1
ATOM 485 O O . GLU A 1 69 ? -0.467 1.756 -7.253 1.00 97.19 69 GLU A O 1
ATOM 490 N N . SER A 1 70 ? 0.583 3.256 -8.568 1.00 95.81 70 SER A N 1
ATOM 491 C CA . SER A 1 70 ? 0.304 4.418 -7.725 1.00 95.81 70 SER A CA 1
ATOM 492 C C . SER A 1 70 ? -1.201 4.634 -7.552 1.00 95.81 70 SER A C 1
ATOM 494 O O . SER A 1 70 ? -1.681 4.841 -6.437 1.00 95.81 70 SER A O 1
ATOM 496 N N . GLY A 1 71 ? -1.985 4.496 -8.625 1.00 97.38 71 GLY A N 1
ATOM 497 C CA . GLY A 1 71 ? -3.444 4.561 -8.568 1.00 97.38 71 GLY A CA 1
ATOM 498 C C . GLY A 1 71 ? -4.050 3.486 -7.662 1.00 97.38 71 GLY A C 1
ATOM 499 O O . GLY A 1 71 ? -4.925 3.789 -6.848 1.00 97.38 71 GLY A O 1
ATOM 500 N N . ALA A 1 72 ? -3.555 2.247 -7.738 1.00 98.00 72 ALA A N 1
ATOM 501 C CA . ALA A 1 72 ? -4.013 1.161 -6.874 1.00 98.00 72 ALA A CA 1
ATOM 502 C C . ALA A 1 72 ? -3.606 1.358 -5.400 1.00 98.00 72 ALA A C 1
ATOM 504 O O . ALA A 1 72 ? -4.366 0.988 -4.501 1.00 98.00 72 ALA A O 1
ATOM 505 N N . LEU A 1 73 ? -2.443 1.960 -5.129 1.00 97.88 73 LEU A N 1
ATOM 506 C CA . LEU A 1 73 ? -2.012 2.299 -3.771 1.00 97.88 73 LEU A CA 1
ATOM 507 C C . LEU A 1 73 ? -2.879 3.408 -3.157 1.00 97.88 73 LEU A C 1
ATOM 509 O O . LEU A 1 73 ? -3.301 3.292 -2.003 1.00 97.88 73 LEU A O 1
ATOM 513 N N . ILE A 1 74 ? -3.196 4.447 -3.936 1.00 97.75 74 ILE A N 1
ATOM 514 C CA . ILE A 1 74 ? -4.113 5.524 -3.535 1.00 97.75 74 ILE A CA 1
ATOM 515 C C . ILE A 1 74 ? -5.503 4.952 -3.235 1.00 97.75 74 ILE A C 1
ATOM 517 O O . ILE A 1 74 ? -6.091 5.260 -2.195 1.00 97.75 74 ILE A O 1
ATOM 521 N N . GLU A 1 75 ? -6.016 4.078 -4.105 1.00 97.56 75 GLU A N 1
ATOM 522 C CA . GLU A 1 75 ? -7.296 3.397 -3.893 1.00 97.56 75 GLU A CA 1
ATOM 523 C C . GLU A 1 75 ? -7.285 2.588 -2.587 1.00 97.56 75 GLU A C 1
ATOM 525 O O . GLU A 1 75 ? -8.201 2.703 -1.767 1.00 97.56 75 GLU A O 1
ATOM 530 N N . LEU A 1 76 ? -6.226 1.808 -2.345 1.00 98.19 76 LEU A N 1
ATOM 531 C CA . LEU A 1 76 ? -6.065 1.046 -1.109 1.00 98.19 76 LEU A CA 1
ATOM 532 C C . LEU A 1 76 ? -6.071 1.955 0.124 1.00 98.19 76 LEU A C 1
ATOM 534 O O . LEU A 1 76 ? -6.770 1.660 1.096 1.00 98.19 76 LEU A O 1
ATOM 538 N N . ALA A 1 77 ? -5.342 3.071 0.086 1.00 97.81 77 ALA A N 1
ATOM 539 C CA . ALA A 1 77 ? -5.291 4.027 1.188 1.00 97.81 77 ALA A CA 1
ATOM 540 C C . ALA A 1 77 ? -6.683 4.565 1.549 1.00 97.81 77 ALA A C 1
ATOM 542 O O . ALA A 1 77 ? -7.068 4.587 2.723 1.00 97.81 77 ALA A O 1
ATOM 543 N N . GLN A 1 78 ? -7.449 4.936 0.521 1.00 96.88 78 GLN A N 1
ATOM 544 C CA . GLN A 1 78 ? -8.786 5.521 0.625 1.00 96.88 78 GLN A CA 1
ATOM 545 C C . GLN A 1 78 ? -9.891 4.494 0.896 1.00 96.88 78 GLN A C 1
ATOM 547 O O . GLN A 1 78 ? -11.022 4.875 1.200 1.00 96.88 78 GLN A O 1
ATOM 552 N N . THR A 1 79 ? -9.591 3.198 0.807 1.00 96.81 79 THR A N 1
ATOM 553 C CA . THR A 1 79 ? -10.578 2.152 1.063 1.00 96.81 79 THR A CA 1
ATOM 554 C C . THR A 1 79 ? -10.910 2.109 2.562 1.00 96.81 79 THR A C 1
ATOM 556 O O . THR A 1 79 ? -10.005 1.895 3.382 1.00 96.81 79 THR A O 1
ATOM 559 N N . PRO A 1 80 ? -12.182 2.318 2.955 1.00 94.81 80 PRO A N 1
ATOM 560 C CA . PRO A 1 80 ? -12.583 2.262 4.354 1.00 94.81 80 PRO A CA 1
ATOM 561 C C . PRO A 1 80 ? -12.461 0.835 4.897 1.00 94.81 80 PRO A C 1
ATOM 563 O O . PRO A 1 80 ? -12.691 -0.138 4.178 1.00 94.81 80 PRO A O 1
ATOM 566 N N . CYS A 1 81 ? -12.112 0.729 6.175 1.00 94.19 81 CYS A N 1
ATOM 567 C CA . CYS A 1 81 ? -12.068 -0.535 6.902 1.00 94.19 81 CYS A CA 1
ATOM 568 C C . CYS A 1 81 ? -13.393 -0.746 7.633 1.00 94.19 81 CYS A C 1
ATOM 570 O O . CYS A 1 81 ? -13.965 0.211 8.153 1.00 94.19 81 CYS A O 1
ATOM 572 N N . ALA A 1 82 ? -13.867 -1.985 7.697 1.00 92.44 82 ALA A N 1
ATOM 573 C CA . ALA A 1 82 ? -15.034 -2.351 8.488 1.00 92.44 82 ALA A CA 1
ATOM 574 C C . ALA A 1 82 ? -14.734 -2.324 9.994 1.00 92.44 82 ALA A C 1
ATOM 576 O O . ALA A 1 82 ? -15.608 -1.982 10.787 1.00 92.44 82 ALA A O 1
ATOM 577 N N . ASP A 1 83 ? -13.509 -2.684 10.379 1.00 92.69 83 ASP A N 1
ATOM 578 C CA . ASP A 1 83 ? -13.061 -2.732 11.767 1.00 92.69 83 ASP A CA 1
ATOM 579 C C . ASP A 1 83 ? -11.547 -2.475 11.904 1.00 92.69 83 ASP A C 1
ATOM 581 O O . ASP A 1 83 ? -10.807 -2.308 10.925 1.00 92.69 83 ASP A O 1
ATOM 585 N N . ASP A 1 84 ? -11.078 -2.441 13.152 1.00 95.94 84 ASP A N 1
ATOM 586 C CA . ASP A 1 84 ? -9.665 -2.252 13.488 1.00 95.94 84 ASP A CA 1
ATOM 587 C C . ASP A 1 84 ? -8.772 -3.392 12.978 1.00 95.94 84 ASP A C 1
ATOM 589 O O . ASP A 1 84 ? -7.613 -3.162 12.634 1.00 95.94 84 ASP A O 1
ATOM 593 N N . ALA A 1 85 ? -9.275 -4.628 12.913 1.00 95.94 85 ALA A N 1
ATOM 594 C CA . ALA A 1 85 ? -8.478 -5.764 12.453 1.00 95.94 85 ALA A CA 1
ATOM 595 C C . ALA A 1 85 ? -8.167 -5.644 10.952 1.00 95.94 85 ALA A C 1
ATOM 597 O O . ALA A 1 85 ? -7.032 -5.880 10.515 1.00 95.94 85 ALA A O 1
ATOM 598 N N . GLU A 1 86 ? -9.149 -5.214 10.165 1.00 95.00 86 GLU A N 1
ATOM 599 C CA . GLU A 1 86 ? -8.982 -4.904 8.751 1.00 95.00 86 GLU A CA 1
ATOM 600 C C . GLU A 1 86 ? -8.064 -3.690 8.553 1.00 95.00 86 GLU A C 1
ATOM 602 O O . GLU A 1 86 ? -7.174 -3.717 7.698 1.00 95.00 86 GLU A O 1
ATOM 607 N N . PHE A 1 87 ? -8.183 -2.669 9.407 1.00 96.69 87 PHE A N 1
ATOM 608 C CA . PHE A 1 87 ? -7.258 -1.538 9.411 1.00 96.69 87 PHE A CA 1
ATOM 609 C C . PHE A 1 87 ? -5.813 -1.945 9.685 1.00 96.69 87 PHE A C 1
ATOM 611 O O . PHE A 1 87 ? -4.923 -1.567 8.922 1.00 96.69 87 PHE A O 1
ATOM 618 N N . PHE A 1 88 ? -5.552 -2.754 10.712 1.00 97.50 88 PHE A N 1
ATOM 619 C CA . PHE A 1 88 ? -4.198 -3.236 10.979 1.00 97.50 88 PHE A CA 1
ATOM 620 C C . PHE A 1 88 ? -3.670 -4.112 9.845 1.00 97.50 88 PHE A C 1
ATOM 622 O O . PHE A 1 88 ? -2.476 -4.067 9.546 1.00 97.50 88 PHE A O 1
ATOM 629 N N . THR A 1 89 ? -4.534 -4.875 9.177 1.00 97.19 89 THR A N 1
ATOM 630 C CA . THR A 1 89 ? -4.160 -5.636 7.978 1.00 97.19 89 THR A CA 1
ATOM 631 C C . THR A 1 89 ? -3.717 -4.700 6.852 1.00 97.19 89 THR A C 1
ATOM 633 O O . THR A 1 89 ? -2.611 -4.864 6.327 1.00 97.19 89 THR A O 1
ATOM 636 N N . LYS A 1 90 ? -4.521 -3.673 6.543 1.00 97.50 90 LYS A N 1
ATOM 637 C CA . LYS A 1 90 ? -4.195 -2.627 5.560 1.00 97.50 90 LYS A CA 1
ATOM 638 C C . LYS A 1 90 ? -2.870 -1.941 5.892 1.00 97.50 90 LYS A C 1
ATOM 640 O O . LYS A 1 90 ? -1.965 -1.887 5.062 1.00 97.50 90 LYS A O 1
ATOM 645 N N . LEU A 1 91 ? -2.729 -1.458 7.124 1.00 98.00 91 LEU A N 1
ATOM 646 C CA . LEU A 1 91 ? -1.577 -0.672 7.550 1.00 98.00 91 LEU A CA 1
ATOM 647 C C . LEU A 1 91 ? -0.282 -1.495 7.527 1.00 98.00 91 LEU A C 1
ATOM 649 O O . LEU A 1 91 ? 0.746 -1.020 7.047 1.00 98.00 91 LEU A O 1
ATOM 653 N N . ASN A 1 92 ? -0.326 -2.747 7.993 1.00 98.19 92 ASN A N 1
ATOM 654 C CA . ASN A 1 92 ? 0.835 -3.637 7.953 1.00 98.19 92 ASN A CA 1
ATOM 655 C C . ASN A 1 92 ? 1.284 -3.932 6.523 1.00 98.19 92 ASN A C 1
ATOM 657 O O . ASN A 1 92 ? 2.488 -3.970 6.258 1.00 98.19 92 ASN A O 1
ATOM 661 N N . TYR A 1 93 ? 0.331 -4.131 5.610 1.00 98.25 93 TYR A N 1
ATOM 662 C CA . TYR A 1 93 ? 0.634 -4.302 4.198 1.00 98.25 93 TYR A CA 1
ATOM 663 C C . TYR A 1 93 ? 1.354 -3.068 3.638 1.00 98.25 93 TYR A C 1
ATOM 665 O O . TYR A 1 93 ? 2.474 -3.197 3.144 1.00 98.25 93 TYR A O 1
ATOM 673 N N . MET A 1 94 ? 0.771 -1.876 3.800 1.00 98.12 94 MET A N 1
ATOM 674 C CA . MET A 1 94 ? 1.327 -0.636 3.245 1.00 98.12 94 MET A CA 1
ATOM 675 C C . MET A 1 94 ? 2.699 -0.292 3.844 1.00 98.12 94 MET A C 1
ATOM 677 O O . MET A 1 94 ? 3.624 0.046 3.114 1.00 98.12 94 MET A O 1
ATOM 681 N N . ILE A 1 95 ? 2.887 -0.453 5.161 1.00 96.94 95 ILE A N 1
ATOM 682 C CA . ILE A 1 95 ? 4.191 -0.227 5.811 1.00 96.94 95 ILE A CA 1
ATOM 683 C C . ILE A 1 95 ? 5.246 -1.194 5.274 1.00 96.94 95 ILE A C 1
ATOM 685 O O . ILE A 1 95 ? 6.394 -0.803 5.051 1.00 96.94 95 ILE A O 1
ATOM 689 N N . ARG A 1 96 ? 4.899 -2.476 5.111 1.00 97.06 96 ARG A N 1
ATOM 690 C CA . ARG A 1 96 ? 5.836 -3.473 4.586 1.00 97.06 96 ARG A CA 1
ATOM 691 C C . ARG A 1 96 ? 6.224 -3.154 3.149 1.00 97.06 96 ARG A C 1
ATOM 693 O O . ARG A 1 96 ? 7.393 -3.307 2.800 1.00 97.06 96 ARG A O 1
ATOM 700 N N . ASP A 1 97 ? 5.259 -2.723 2.352 1.00 95.75 97 ASP A N 1
ATOM 701 C CA . ASP A 1 97 ? 5.482 -2.362 0.964 1.00 95.75 97 ASP A CA 1
ATOM 702 C C . ASP A 1 97 ? 6.382 -1.125 0.829 1.00 95.75 97 ASP A C 1
ATOM 704 O O . ASP A 1 97 ? 7.422 -1.186 0.175 1.00 95.75 97 ASP A O 1
ATOM 708 N N . HIS A 1 98 ? 6.090 -0.070 1.591 1.00 95.38 98 HIS A N 1
ATOM 709 C CA . HIS A 1 98 ? 6.906 1.146 1.661 1.00 95.38 98 HIS A CA 1
ATOM 710 C C . HIS A 1 98 ? 8.344 0.859 2.110 1.00 95.38 98 HIS A C 1
ATOM 712 O O . HIS A 1 98 ? 9.317 1.329 1.519 1.00 95.38 98 HIS A O 1
ATOM 718 N N . LYS A 1 99 ? 8.511 -0.002 3.123 1.00 95.44 99 LYS A N 1
ATOM 719 C CA . LYS A 1 99 ? 9.834 -0.479 3.558 1.00 95.44 99 LYS A CA 1
ATOM 720 C C . LYS A 1 99 ? 10.577 -1.229 2.458 1.00 95.44 99 LYS A C 1
ATOM 722 O O . LYS A 1 99 ? 11.797 -1.111 2.374 1.00 95.44 99 LYS A O 1
ATOM 727 N N . ARG A 1 100 ? 9.873 -2.018 1.642 1.00 94.06 100 ARG A N 1
ATOM 728 C CA . ARG A 1 100 ? 10.475 -2.741 0.515 1.00 94.06 100 ARG A CA 1
ATOM 729 C C . ARG A 1 100 ? 10.932 -1.768 -0.572 1.00 94.06 100 ARG A C 1
ATOM 731 O O . ARG A 1 100 ? 12.028 -1.953 -1.086 1.00 94.06 100 ARG A O 1
ATOM 738 N N . ALA A 1 101 ? 10.126 -0.754 -0.881 1.00 91.56 101 ALA A N 1
ATOM 739 C CA . ALA A 1 101 ? 10.428 0.232 -1.915 1.00 91.56 101 ALA A CA 1
ATOM 740 C C . ALA A 1 101 ? 11.620 1.132 -1.545 1.00 91.56 101 ALA A C 1
ATOM 742 O O . ALA A 1 101 ? 12.513 1.343 -2.360 1.00 91.56 101 ALA A O 1
ATOM 743 N N . PHE A 1 102 ? 11.677 1.618 -0.301 1.00 92.38 102 PHE A N 1
ATOM 744 C CA . PHE A 1 102 ? 12.652 2.643 0.105 1.00 92.38 102 PHE A CA 1
ATOM 745 C C . PHE A 1 102 ? 13.784 2.134 1.006 1.00 92.38 102 PHE A C 1
ATOM 747 O O . PHE A 1 102 ? 14.704 2.885 1.347 1.00 92.38 102 PHE A O 1
ATOM 754 N N . GLY A 1 103 ? 13.744 0.863 1.410 1.00 93.06 103 GLY A N 1
ATOM 755 C CA . GLY A 1 103 ? 14.793 0.241 2.211 1.00 93.06 103 GLY A CA 1
ATOM 756 C C . GLY A 1 103 ? 15.078 1.021 3.506 1.00 93.06 103 GLY A C 1
ATOM 757 O O . GLY A 1 103 ? 14.142 1.408 4.207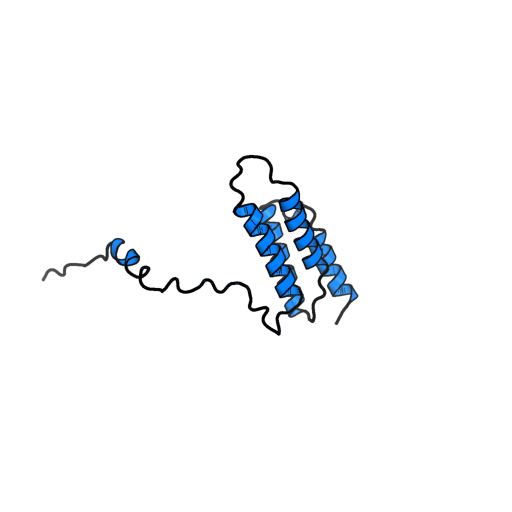 1.00 93.06 103 GLY A O 1
ATOM 758 N N . PRO A 1 104 ? 16.352 1.280 3.858 1.00 92.25 104 PRO A N 1
ATOM 759 C CA . PRO A 1 104 ? 16.716 2.013 5.076 1.00 92.25 104 PRO A CA 1
ATOM 760 C C . PRO A 1 104 ? 16.148 3.436 5.173 1.00 92.25 104 PRO A C 1
ATOM 762 O O . PRO A 1 104 ? 16.018 3.958 6.278 1.00 92.25 104 PRO A O 1
ATOM 765 N N . PHE A 1 105 ? 15.797 4.055 4.045 1.00 91.19 105 PHE A N 1
ATOM 766 C CA . PHE A 1 105 ? 15.322 5.438 3.989 1.00 91.19 105 PHE A CA 1
ATOM 767 C C . PHE A 1 105 ? 13.806 5.571 4.173 1.00 91.19 105 PHE A C 1
ATOM 769 O O . PHE A 1 105 ? 13.298 6.688 4.212 1.00 91.19 105 PHE A O 1
ATOM 776 N N . TRP A 1 106 ? 13.076 4.461 4.341 1.00 90.00 106 TRP A N 1
ATOM 777 C CA . TRP A 1 106 ? 11.608 4.452 4.405 1.00 90.00 106 TRP A CA 1
ATOM 778 C C . TRP A 1 106 ? 11.011 5.421 5.437 1.00 90.00 106 TRP A C 1
ATOM 780 O O . TRP A 1 106 ? 9.928 5.947 5.215 1.00 90.00 106 TRP A O 1
ATOM 790 N N . ALA A 1 107 ? 11.706 5.659 6.554 1.00 86.38 107 ALA A N 1
ATOM 791 C CA . ALA A 1 107 ? 11.241 6.548 7.618 1.00 86.38 107 ALA A CA 1
ATOM 792 C C . ALA A 1 107 ? 11.476 8.040 7.317 1.00 86.38 107 ALA A C 1
ATOM 794 O O . ALA A 1 107 ? 10.833 8.892 7.922 1.00 86.38 107 ALA A O 1
ATOM 795 N N . SER A 1 108 ? 12.414 8.359 6.420 1.00 88.31 108 SER A N 1
ATOM 796 C CA . SER A 1 108 ? 12.690 9.726 5.957 1.00 88.31 108 SER A CA 1
ATOM 797 C C . SER A 1 108 ? 11.964 10.077 4.658 1.00 88.31 108 SER A C 1
ATOM 799 O O . SER A 1 108 ? 11.857 11.253 4.323 1.00 88.31 108 SER A O 1
ATOM 801 N N . THR A 1 109 ? 11.479 9.074 3.927 1.00 85.44 109 THR A N 1
ATOM 802 C CA . THR A 1 109 ? 10.657 9.257 2.731 1.00 85.44 109 THR A CA 1
ATOM 803 C C . THR A 1 109 ? 9.197 9.440 3.139 1.00 85.44 109 THR A C 1
ATOM 805 O O . THR A 1 109 ? 8.699 8.702 3.990 1.00 85.44 109 THR A O 1
ATOM 808 N N . GLY A 1 110 ? 8.513 10.417 2.536 1.00 84.06 110 GLY A N 1
ATOM 809 C CA . GLY A 1 110 ? 7.084 10.646 2.759 1.00 84.06 110 GLY A CA 1
ATOM 810 C C . GLY A 1 110 ? 6.259 9.376 2.532 1.00 84.06 110 GLY A C 1
ATOM 811 O O . GLY A 1 110 ? 6.592 8.567 1.672 1.00 84.06 110 GLY A O 1
ATOM 812 N N . ALA A 1 111 ? 5.212 9.195 3.333 1.00 91.12 111 ALA A N 1
ATOM 813 C CA . ALA A 1 111 ? 4.312 8.042 3.284 1.00 91.12 111 ALA A CA 1
ATOM 814 C C . ALA A 1 111 ? 2.855 8.530 3.287 1.00 91.12 111 ALA A C 1
ATOM 816 O O . ALA A 1 111 ? 2.081 8.230 4.200 1.00 91.12 111 ALA A O 1
ATOM 817 N N . GLU A 1 112 ? 2.521 9.374 2.311 1.00 94.56 112 GLU A N 1
ATOM 818 C CA . GLU A 1 112 ? 1.261 10.123 2.252 1.00 94.56 112 GLU A CA 1
ATOM 819 C C . GLU A 1 112 ? 0.042 9.198 2.251 1.00 94.56 112 GLU A C 1
ATOM 821 O O . GLU A 1 112 ? -0.933 9.445 2.960 1.00 94.56 112 GLU A O 1
ATOM 826 N N . GLU A 1 113 ? 0.121 8.073 1.549 1.00 96.88 113 GLU A N 1
ATOM 827 C CA . GLU A 1 113 ? -0.934 7.068 1.469 1.00 96.88 113 GLU A CA 1
ATOM 828 C C . GLU A 1 113 ? -1.131 6.357 2.813 1.00 96.88 113 GLU A C 1
ATOM 830 O O . GLU A 1 113 ? -2.262 6.116 3.234 1.00 96.88 113 GLU A O 1
ATOM 835 N N . ILE A 1 114 ? -0.045 6.075 3.542 1.00 97.06 114 ILE A N 1
ATOM 836 C CA . ILE A 1 114 ? -0.112 5.480 4.888 1.00 97.06 114 ILE A CA 1
ATOM 837 C C . ILE A 1 114 ? -0.784 6.453 5.861 1.00 97.06 114 ILE A C 1
ATOM 839 O O . ILE A 1 114 ? -1.658 6.051 6.634 1.00 97.06 114 ILE A O 1
ATOM 843 N N . LEU A 1 115 ? -0.402 7.733 5.812 1.00 96.44 115 LEU A N 1
ATOM 844 C CA . LEU A 1 115 ? -1.018 8.779 6.629 1.00 96.44 115 LEU A CA 1
ATOM 845 C C . LEU A 1 115 ? -2.496 8.958 6.271 1.00 96.44 115 LEU A C 1
ATOM 847 O O . LEU A 1 115 ? -3.336 8.986 7.166 1.00 96.44 115 LEU A O 1
ATOM 851 N N . THR A 1 116 ? -2.829 8.969 4.981 1.00 96.38 116 THR A N 1
ATOM 852 C CA . THR A 1 116 ? -4.209 9.046 4.484 1.00 96.38 116 THR A CA 1
ATOM 853 C C . THR A 1 116 ? -5.057 7.890 5.012 1.00 96.38 116 THR A C 1
ATOM 855 O O . THR A 1 116 ? -6.154 8.107 5.529 1.00 96.38 116 THR A O 1
ATOM 858 N N . ALA A 1 117 ? -4.539 6.661 4.945 1.00 96.19 117 ALA A N 1
ATOM 859 C CA . ALA A 1 117 ? -5.225 5.478 5.452 1.00 96.19 117 ALA A CA 1
ATOM 860 C C . ALA A 1 117 ? -5.486 5.556 6.965 1.00 96.19 117 ALA A C 1
ATOM 862 O O . ALA A 1 117 ? -6.562 5.161 7.423 1.00 96.19 117 ALA A O 1
ATOM 863 N N . ALA A 1 118 ? -4.517 6.064 7.734 1.00 96.44 118 ALA A N 1
ATOM 864 C CA . ALA A 1 118 ? -4.644 6.262 9.175 1.00 96.44 118 ALA A CA 1
ATOM 865 C C . ALA A 1 118 ? -5.650 7.370 9.518 1.00 96.44 118 ALA A C 1
ATOM 867 O O . ALA A 1 118 ? -6.515 7.170 10.369 1.00 96.44 118 ALA A O 1
ATOM 868 N N . GLU A 1 119 ? -5.587 8.515 8.837 1.00 96.06 119 GLU A N 1
ATOM 869 C CA . GLU A 1 119 ? -6.533 9.611 9.040 1.00 96.06 119 GLU A CA 1
ATOM 870 C C . GLU A 1 119 ? -7.969 9.191 8.743 1.00 96.06 119 GLU A C 1
ATOM 872 O O . GLU A 1 119 ? -8.868 9.499 9.524 1.00 96.06 119 GLU A O 1
ATOM 877 N N . LEU A 1 120 ? -8.193 8.477 7.637 1.00 94.62 120 LEU A N 1
ATOM 878 C CA . LEU A 1 120 ? -9.519 7.994 7.270 1.00 94.62 120 LEU A CA 1
ATOM 879 C C . LEU A 1 120 ? -10.101 7.080 8.355 1.00 94.62 120 LEU A C 1
ATOM 881 O O . LEU A 1 120 ? -11.255 7.258 8.744 1.00 94.62 120 LEU A O 1
ATOM 885 N N . HIS A 1 121 ? -9.296 6.147 8.873 1.00 95.12 121 HIS A N 1
ATOM 886 C CA . HIS A 1 121 ? -9.721 5.230 9.934 1.00 95.12 121 HIS A CA 1
ATOM 887 C C . HIS A 1 121 ? -10.057 5.971 11.232 1.00 95.12 121 HIS A C 1
ATOM 889 O O . HIS A 1 121 ? -11.099 5.738 11.836 1.00 95.12 121 HIS A O 1
ATOM 895 N N . LEU A 1 122 ? -9.215 6.930 11.629 1.00 94.25 122 LEU A N 1
ATOM 896 C CA . LEU A 1 122 ? -9.420 7.721 12.846 1.00 94.25 122 LEU A CA 1
ATOM 897 C C . LEU A 1 122 ? -10.630 8.665 12.752 1.00 94.25 122 LEU A C 1
ATOM 899 O O . LEU A 1 122 ? -11.307 8.889 13.753 1.00 94.25 122 LEU A O 1
ATOM 903 N N . ARG A 1 123 ? -10.923 9.222 11.568 1.00 90.25 123 ARG A N 1
ATOM 904 C CA . ARG A 1 123 ? -12.088 10.102 11.345 1.00 90.25 123 ARG A CA 1
ATOM 905 C C . ARG A 1 123 ? -13.416 9.346 11.353 1.00 90.25 123 ARG A C 1
ATOM 907 O O . ARG A 1 123 ? -14.431 9.933 11.713 1.00 90.25 123 ARG A O 1
ATOM 914 N N . GLY A 1 124 ? -13.412 8.076 10.953 1.00 72.81 124 GLY A N 1
ATOM 915 C CA . GLY A 1 124 ? -14.583 7.196 10.998 1.00 72.81 124 GLY A CA 1
ATOM 916 C C . GLY A 1 124 ? -14.793 6.492 12.342 1.00 72.81 124 GLY A C 1
ATOM 917 O O . GLY A 1 124 ? -15.580 5.555 12.382 1.00 72.81 124 GLY A O 1
ATOM 918 N N . GLY A 1 125 ? -14.067 6.897 13.391 1.00 52.25 125 GLY A N 1
ATOM 919 C CA . GLY A 1 125 ? -13.805 6.111 14.597 1.00 52.25 125 GLY A CA 1
ATOM 920 C C . GLY A 1 125 ? -14.994 5.366 15.219 1.00 52.25 125 GLY A C 1
ATOM 921 O O . GLY A 1 125 ? -15.964 6.001 15.624 1.00 52.25 125 GLY A O 1
ATOM 922 N N . ALA A 1 126 ? -14.787 4.045 15.329 1.00 47.00 126 ALA A N 1
ATOM 923 C CA . ALA A 1 126 ? -15.282 3.060 16.308 1.00 47.00 126 ALA A CA 1
ATOM 924 C C . ALA A 1 126 ? -16.768 3.088 16.713 1.00 47.00 126 ALA A C 1
ATOM 926 O O . ALA A 1 126 ? -17.175 3.965 17.508 1.00 47.00 126 ALA A O 1
#